Protein AF-A0A7S2IUJ3-F1 (afdb_monomer_lite)

Organism: NCBI:txid156173

Sequence (110 aa):
FQLSTKPAAAAPSICLAVPTVRLFPEELNLIYDSKCGVCQWEVDFLRDRDTSGRLMFTDLEGPGFEEGVPRNGGLDYETALASFHAVRADGTVLRGMPVFQAAYAAVGLG

Radius of gyration: 20.88 Å; chains: 1; bounding box: 49×67×43 Å

Structure (mmCIF, N/CA/C/O backbone):
data_AF-A0A7S2IUJ3-F1
#
_entry.id   AF-A0A7S2IUJ3-F1
#
loop_
_atom_site.group_PDB
_atom_site.id
_atom_site.type_symbol
_atom_site.label_atom_id
_atom_site.label_alt_id
_atom_site.label_comp_id
_atom_site.label_asym_id
_atom_site.label_entity_id
_atom_site.label_seq_id
_atom_site.pdbx_PDB_ins_code
_atom_site.Cartn_x
_atom_site.Cartn_y
_atom_site.Cartn_z
_atom_site.occupancy
_atom_site.B_iso_or_equiv
_atom_site.auth_seq_id
_atom_site.auth_comp_id
_atom_site.auth_asym_id
_atom_site.auth_atom_id
_atom_site.pdbx_PDB_model_num
ATOM 1 N N . PHE A 1 1 ? -37.316 51.796 -30.251 1.00 47.88 1 PHE A N 1
ATOM 2 C CA . PHE A 1 1 ? -36.714 50.517 -30.671 1.00 47.88 1 PHE A CA 1
ATOM 3 C C . PHE A 1 1 ? -35.958 49.926 -29.489 1.00 47.88 1 PHE A C 1
ATOM 5 O O . PHE A 1 1 ? -34.781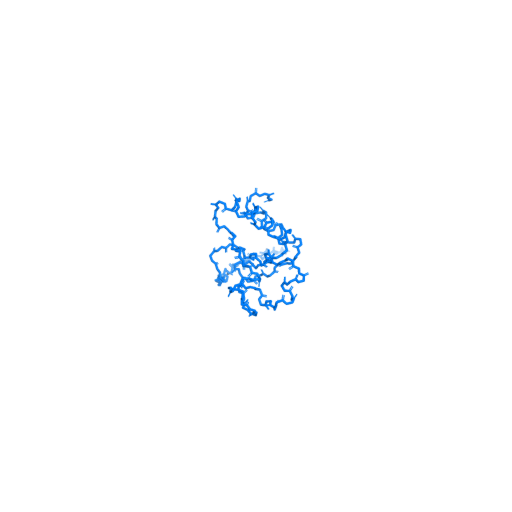 50.201 -29.315 1.00 47.88 1 PHE A O 1
ATOM 12 N N . GLN A 1 2 ? -36.658 49.197 -28.616 1.00 44.19 2 GLN A N 1
ATOM 13 C CA . GLN A 1 2 ? -36.001 48.380 -27.597 1.00 44.19 2 GLN A CA 1
ATOM 14 C C . GLN A 1 2 ? -35.528 47.090 -28.274 1.00 44.19 2 GLN A C 1
ATOM 16 O O . GLN A 1 2 ? -36.359 46.340 -28.779 1.00 44.19 2 GLN A O 1
ATOM 21 N N . LEU A 1 3 ? -34.219 46.837 -28.304 1.00 51.12 3 LEU A N 1
ATOM 22 C CA . LEU A 1 3 ? -33.708 45.490 -28.546 1.00 51.12 3 LEU A CA 1
ATOM 23 C C . LEU A 1 3 ? -33.547 44.799 -27.194 1.00 51.12 3 LEU A C 1
ATOM 25 O O . LEU A 1 3 ? -32.652 45.104 -26.412 1.00 51.12 3 LEU A O 1
ATOM 29 N N . SER A 1 4 ? -34.482 43.892 -26.937 1.00 47.56 4 SER A N 1
ATOM 30 C CA . SER A 1 4 ? -34.428 42.885 -25.889 1.00 47.56 4 SER A CA 1
ATOM 31 C C . SER A 1 4 ? -33.347 41.860 -26.244 1.00 47.56 4 SER A C 1
ATOM 33 O O . SER A 1 4 ? -33.439 41.206 -27.282 1.00 47.56 4 SER A O 1
ATOM 35 N N . THR A 1 5 ? -32.330 41.704 -25.397 1.00 56.97 5 THR A N 1
ATOM 36 C CA . THR A 1 5 ? -31.432 40.545 -25.436 1.00 56.97 5 THR A CA 1
ATOM 37 C C . THR A 1 5 ? -31.773 39.620 -24.270 1.00 56.97 5 THR A C 1
ATOM 39 O O . THR A 1 5 ? -31.646 39.950 -23.094 1.00 56.97 5 THR A O 1
ATOM 42 N N . LYS A 1 6 ? -32.286 38.448 -24.636 1.00 57.56 6 LYS A N 1
ATOM 43 C CA . LYS A 1 6 ? -32.632 37.318 -23.772 1.00 57.56 6 LYS A CA 1
ATOM 44 C C . LYS 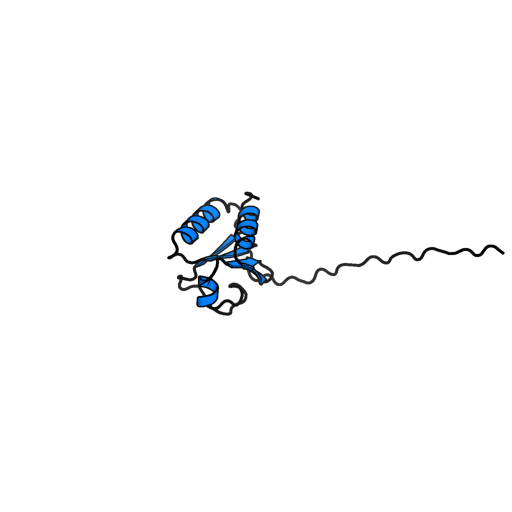A 1 6 ? -31.346 36.573 -23.372 1.00 57.56 6 LYS A C 1
ATOM 46 O O . LYS A 1 6 ? -30.546 36.298 -24.265 1.00 57.56 6 LYS A O 1
ATOM 51 N N . PRO A 1 7 ? -31.128 36.193 -22.101 1.00 50.56 7 PRO A N 1
ATOM 52 C CA . PRO A 1 7 ? -29.999 35.339 -21.750 1.00 50.56 7 PRO A CA 1
ATOM 53 C C . PRO A 1 7 ? -30.275 33.887 -22.170 1.00 50.56 7 PRO A C 1
ATOM 55 O O . PRO A 1 7 ? -31.383 33.371 -22.004 1.00 50.56 7 PRO A O 1
ATOM 58 N N . ALA A 1 8 ? -29.259 33.232 -22.735 1.00 52.53 8 ALA A N 1
ATOM 59 C CA . ALA A 1 8 ? -29.272 31.806 -23.030 1.00 52.53 8 ALA A CA 1
ATOM 60 C C . ALA A 1 8 ? -29.098 31.018 -21.723 1.00 52.53 8 ALA A C 1
ATOM 62 O O . ALA A 1 8 ? -28.120 31.201 -21.001 1.00 52.53 8 ALA A O 1
ATOM 63 N N . ALA A 1 9 ? -30.071 30.164 -21.413 1.00 51.25 9 ALA A N 1
ATOM 64 C CA . ALA A 1 9 ? -30.011 29.244 -20.288 1.00 51.25 9 ALA A CA 1
ATOM 65 C C . ALA A 1 9 ? -28.911 28.195 -20.522 1.00 51.25 9 ALA A C 1
ATOM 67 O O . ALA A 1 9 ? -28.869 27.560 -21.576 1.00 51.25 9 ALA A O 1
ATOM 68 N N . ALA A 1 10 ? -28.035 28.020 -19.532 1.00 52.78 10 ALA A N 1
ATOM 69 C CA . ALA A 1 10 ? -27.076 26.927 -19.478 1.00 52.78 10 ALA A CA 1
ATOM 70 C C . ALA A 1 10 ? -27.824 25.590 -19.353 1.00 52.78 10 ALA A C 1
ATOM 72 O O . ALA A 1 10 ? -28.677 25.426 -18.480 1.00 52.78 10 ALA A O 1
ATOM 73 N N . ALA A 1 11 ? -27.512 24.643 -20.236 1.00 52.62 11 ALA A N 1
ATOM 74 C CA . ALA A 1 11 ? -27.988 23.271 -20.124 1.00 52.62 11 ALA A CA 1
ATOM 75 C C . ALA A 1 11 ? -27.260 22.556 -18.967 1.00 52.62 11 ALA A C 1
ATOM 77 O O . ALA A 1 11 ? -26.072 22.811 -18.753 1.00 52.62 11 ALA A O 1
ATOM 78 N N . PRO A 1 12 ? -27.928 21.660 -18.222 1.00 46.38 12 PRO A N 1
ATOM 79 C CA . PRO A 1 12 ? -27.273 20.876 -17.188 1.00 46.38 12 PRO A CA 1
ATOM 80 C C . PRO A 1 12 ? -26.371 19.826 -17.847 1.00 46.38 12 PRO A C 1
ATOM 82 O O . PRO A 1 12 ? -26.849 18.945 -18.563 1.00 46.38 12 PRO A O 1
ATOM 85 N N . SER A 1 13 ? -25.064 19.910 -17.598 1.00 58.91 13 SER A N 1
ATOM 86 C CA . SER A 1 13 ? -24.138 18.817 -17.895 1.00 58.91 13 SER A CA 1
ATOM 87 C C . SER A 1 13 ? -24.472 17.646 -16.980 1.00 58.91 13 SER A C 1
ATOM 89 O O . SER A 1 13 ? -24.118 1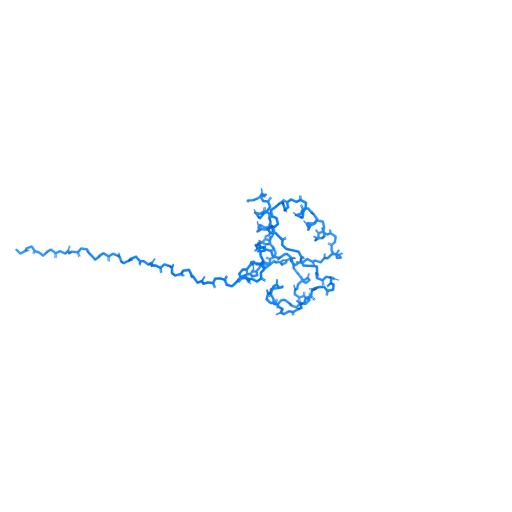7.631 -15.803 1.00 58.91 13 SER A O 1
ATOM 91 N N . ILE A 1 14 ? -25.192 16.669 -17.521 1.00 57.72 14 ILE A N 1
ATOM 92 C CA . ILE A 1 14 ? -25.375 15.372 -16.883 1.00 57.72 14 ILE A CA 1
ATOM 93 C C . ILE A 1 14 ? -24.029 14.656 -16.998 1.00 57.72 14 ILE A C 1
ATOM 95 O O . ILE A 1 14 ? -23.670 14.156 -18.063 1.00 57.72 14 ILE A O 1
ATOM 99 N N . CYS A 1 15 ? -23.260 14.641 -15.910 1.00 55.81 15 CYS A N 1
ATOM 100 C CA . CYS A 1 15 ? -22.129 13.735 -15.772 1.00 55.81 15 CYS A CA 1
ATOM 101 C C . CYS A 1 15 ? -22.686 12.308 -15.780 1.00 55.81 15 CYS A C 1
ATOM 103 O O . CYS A 1 15 ? -23.212 11.841 -14.771 1.00 55.81 15 CYS A O 1
ATOM 105 N N . LEU A 1 16 ? -22.622 11.624 -16.926 1.00 53.47 16 LEU A N 1
ATOM 106 C CA . LEU A 1 16 ? -22.840 10.183 -16.961 1.00 53.47 16 LEU A CA 1
ATOM 107 C C . LEU A 1 16 ? -21.765 9.535 -16.083 1.00 53.47 16 LEU A C 1
ATOM 109 O O . LEU A 1 16 ? -20.579 9.594 -16.405 1.00 53.47 16 LEU A O 1
ATOM 113 N N . ALA A 1 17 ? -22.180 8.923 -14.976 1.00 64.25 17 ALA A N 1
ATOM 114 C CA . ALA A 1 17 ? -21.321 8.029 -14.219 1.00 64.25 17 ALA A CA 1
ATOM 115 C C . ALA A 1 17 ? -20.987 6.831 -15.119 1.00 64.25 17 ALA A C 1
ATOM 117 O O . ALA A 1 17 ? -21.850 6.005 -15.420 1.00 64.25 17 ALA A O 1
ATOM 118 N N . VAL A 1 18 ? -19.746 6.782 -15.602 1.00 55.94 18 VAL A N 1
ATOM 119 C CA . VAL A 1 18 ? -19.206 5.616 -16.305 1.00 55.94 18 VAL A CA 1
ATOM 120 C C . VAL A 1 18 ? -19.219 4.453 -15.308 1.00 55.94 18 VAL A C 1
ATOM 122 O O . VAL A 1 18 ? -18.790 4.657 -14.172 1.00 55.94 18 VAL A O 1
ATOM 125 N N . PRO A 1 19 ? -19.723 3.258 -15.665 1.00 58.81 19 PRO A N 1
ATOM 126 C CA . PRO A 1 19 ? -19.649 2.106 -14.780 1.00 58.81 19 PRO A CA 1
ATOM 127 C C . PRO A 1 19 ? -18.173 1.778 -14.543 1.00 58.81 19 PRO A C 1
ATOM 129 O O . PRO A 1 19 ? -17.491 1.245 -15.418 1.00 58.81 19 PRO A O 1
ATOM 132 N N . THR A 1 20 ? -17.665 2.155 -13.372 1.00 66.50 20 THR A N 1
ATOM 133 C CA . THR A 1 20 ? -16.279 1.907 -12.992 1.00 66.50 20 THR A CA 1
ATOM 134 C C . THR A 1 20 ? -16.149 0.428 -12.671 1.00 66.50 20 THR A C 1
ATOM 136 O O . THR A 1 20 ? -16.552 -0.026 -11.600 1.00 66.50 20 THR A O 1
ATOM 139 N N . VAL A 1 21 ? -15.631 -0.343 -13.626 1.00 84.69 21 VAL A N 1
ATOM 140 C CA . VAL A 1 21 ? -15.178 -1.710 -13.364 1.00 84.69 21 VAL A CA 1
ATOM 141 C C . VAL A 1 21 ? -14.169 -1.627 -12.221 1.00 84.69 21 VAL A C 1
ATOM 143 O O . VAL A 1 21 ? -13.140 -0.971 -12.361 1.00 84.69 21 VAL A O 1
ATOM 146 N N . ARG A 1 22 ? -14.491 -2.241 -11.077 1.00 94.19 22 ARG A N 1
ATOM 147 C CA . ARG A 1 22 ? -13.569 -2.326 -9.942 1.00 94.19 22 ARG A CA 1
ATOM 148 C C . ARG A 1 22 ? -12.745 -3.598 -10.060 1.00 94.19 22 ARG A C 1
ATOM 150 O O . ARG A 1 22 ? -13.299 -4.666 -10.308 1.00 94.19 22 ARG A O 1
ATOM 157 N N . LEU A 1 23 ? -11.436 -3.479 -9.879 1.00 96.00 23 LEU A N 1
ATOM 158 C CA . LEU A 1 23 ? -10.496 -4.598 -9.950 1.00 96.00 23 LEU A CA 1
ATOM 159 C C . LEU A 1 23 ? -10.541 -5.491 -8.700 1.00 96.00 23 LEU A C 1
ATOM 161 O O . LEU A 1 23 ? -10.222 -6.674 -8.790 1.00 96.00 23 LEU A O 1
ATOM 165 N N . PHE A 1 24 ? -10.933 -4.929 -7.554 1.00 96.31 24 PHE A N 1
ATOM 166 C CA . PHE A 1 24 ? -11.050 -5.593 -6.251 1.00 96.31 24 PHE A CA 1
ATOM 167 C C . PHE A 1 24 ? -12.058 -4.832 -5.353 1.00 96.31 24 PHE A C 1
ATOM 169 O O . PHE A 1 24 ? -12.439 -3.701 -5.687 1.00 96.31 24 PHE A O 1
ATOM 176 N N . PRO A 1 25 ? -12.586 -5.456 -4.277 1.00 96.44 25 PRO A N 1
ATOM 177 C CA . PRO A 1 25 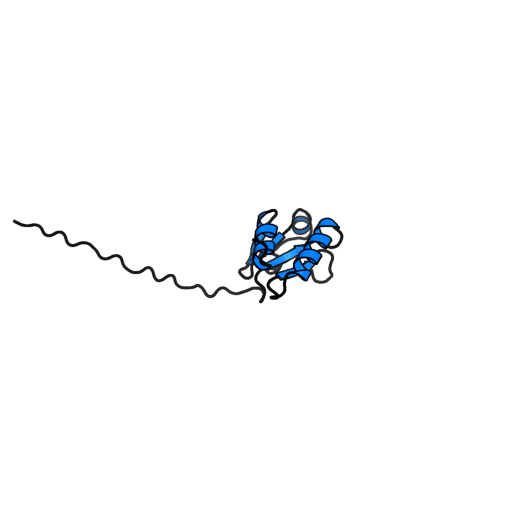? -13.595 -4.841 -3.408 1.00 96.44 25 PRO A CA 1
ATOM 178 C C . PRO A 1 25 ? -13.047 -3.744 -2.479 1.00 96.44 25 PRO A C 1
ATOM 180 O O . PRO A 1 25 ? -13.788 -2.817 -2.148 1.00 96.44 25 PRO A O 1
ATOM 183 N N . GLU A 1 26 ? -11.777 -3.816 -2.091 1.00 97.88 26 GLU A N 1
ATOM 184 C CA . GLU A 1 26 ? -11.075 -2.802 -1.303 1.00 97.88 26 GLU A CA 1
ATOM 185 C C . GLU A 1 26 ? -10.891 -1.503 -2.109 1.00 97.88 26 GLU A C 1
ATOM 187 O O . GLU A 1 26 ? -11.146 -1.448 -3.312 1.00 97.88 26 GLU A O 1
ATOM 192 N N . GLU A 1 27 ? -10.446 -0.421 -1.471 1.00 97.50 27 GLU A N 1
ATOM 193 C CA . GLU A 1 27 ? -10.196 0.840 -2.183 1.00 97.50 27 GLU A CA 1
ATOM 194 C C . GLU A 1 27 ? -8.808 0.915 -2.792 1.00 97.50 27 GLU A C 1
ATOM 196 O O . GLU A 1 27 ? -8.616 1.568 -3.823 1.00 97.50 27 GLU A O 1
ATOM 201 N N . LEU A 1 28 ? -7.840 0.292 -2.124 1.00 98.19 28 LEU A N 1
ATOM 202 C CA . LEU A 1 28 ? -6.431 0.434 -2.433 1.00 98.19 28 LEU A CA 1
ATOM 203 C C . LEU A 1 28 ? -5.709 -0.894 -2.195 1.00 98.19 28 LEU A C 1
ATOM 205 O O . LEU A 1 28 ? -5.764 -1.433 -1.096 1.00 98.19 28 LEU A O 1
ATOM 209 N N . ASN A 1 29 ? -5.011 -1.395 -3.208 1.00 98.44 29 ASN A N 1
ATOM 210 C CA . ASN A 1 29 ? -4.083 -2.513 -3.096 1.00 98.44 29 ASN A CA 1
ATOM 211 C C . ASN A 1 29 ? -2.657 -1.974 -2.961 1.00 98.44 29 ASN A C 1
ATOM 213 O O . ASN A 1 29 ? -2.177 -1.293 -3.867 1.00 98.44 29 ASN A O 1
ATOM 217 N N . LEU A 1 30 ? -1.992 -2.254 -1.845 1.00 98.44 30 LEU A N 1
ATOM 218 C CA . LEU A 1 30 ? -0.604 -1.882 -1.586 1.00 98.44 30 LEU A CA 1
ATOM 219 C C . LEU A 1 30 ? 0.326 -2.982 -2.090 1.00 98.44 30 LEU A C 1
ATOM 221 O O . LEU A 1 30 ? 0.242 -4.121 -1.629 1.00 98.44 30 LEU A O 1
ATOM 225 N N . ILE A 1 31 ? 1.218 -2.629 -3.015 1.00 98.38 31 ILE A N 1
ATOM 226 C CA . ILE A 1 31 ? 2.254 -3.530 -3.519 1.00 98.38 31 ILE A CA 1
ATOM 227 C C . ILE A 1 31 ? 3.520 -3.252 -2.719 1.00 98.38 31 ILE A C 1
ATOM 229 O O . ILE A 1 31 ? 4.060 -2.143 -2.774 1.00 98.38 31 ILE A O 1
ATOM 233 N N . TYR A 1 32 ? 3.964 -4.239 -1.948 1.00 97.81 32 TYR A N 1
ATOM 234 C CA . TYR A 1 32 ? 5.061 -4.075 -1.001 1.00 97.81 32 TYR A CA 1
ATOM 235 C C . TYR A 1 32 ? 6.034 -5.249 -1.064 1.00 97.81 32 TYR A C 1
ATOM 237 O O . TYR A 1 32 ? 5.666 -6.339 -1.480 1.00 97.81 32 TYR A O 1
ATOM 245 N N . ASP A 1 33 ? 7.267 -5.024 -0.623 1.00 97.69 33 ASP A N 1
ATOM 246 C CA . ASP A 1 33 ? 8.300 -6.051 -0.486 1.00 97.69 33 ASP A CA 1
ATOM 247 C C . ASP A 1 33 ? 8.410 -6.479 0.988 1.00 97.69 33 ASP A C 1
ATOM 249 O O . ASP A 1 33 ? 8.826 -5.679 1.834 1.00 97.69 33 ASP A O 1
ATOM 253 N N . SER A 1 34 ? 8.053 -7.728 1.312 1.00 97.25 34 SER A N 1
ATOM 254 C CA . SER A 1 34 ? 8.171 -8.265 2.678 1.00 97.25 34 SER A CA 1
ATOM 255 C C . SER A 1 34 ? 9.614 -8.493 3.152 1.00 97.25 34 SER A C 1
ATOM 257 O O . SER A 1 34 ? 9.852 -8.602 4.359 1.00 97.25 34 SER A O 1
ATOM 259 N N . LYS A 1 35 ? 10.608 -8.510 2.252 1.00 97.44 35 LYS A N 1
ATOM 260 C CA . LYS A 1 35 ? 12.040 -8.554 2.606 1.00 97.44 35 LYS A CA 1
ATOM 261 C C . LYS A 1 35 ? 12.602 -7.173 2.945 1.00 97.44 35 LYS A C 1
ATOM 263 O O . LYS A 1 35 ? 13.663 -7.083 3.571 1.00 97.44 35 LYS A O 1
ATOM 268 N N . CYS A 1 36 ? 11.898 -6.095 2.610 1.00 97.19 36 CYS A N 1
ATOM 269 C CA . CYS A 1 36 ? 12.247 -4.745 3.031 1.00 97.19 36 CYS A CA 1
ATOM 270 C C . CYS A 1 36 ? 11.633 -4.435 4.403 1.00 97.19 36 CYS A C 1
ATOM 272 O O . CYS A 1 36 ? 10.440 -4.161 4.524 1.00 97.19 36 CYS A O 1
ATOM 274 N N . GLY A 1 37 ? 12.461 -4.405 5.454 1.00 97.19 37 GLY A N 1
ATOM 275 C CA . GLY A 1 37 ? 11.986 -4.223 6.834 1.00 97.19 37 GLY A CA 1
ATOM 276 C C . GLY A 1 37 ? 11.144 -2.960 7.073 1.00 97.19 37 GLY A C 1
ATOM 277 O O . GLY A 1 37 ? 10.222 -2.990 7.883 1.00 97.19 37 GLY A O 1
ATOM 278 N N . VAL A 1 38 ? 11.407 -1.868 6.345 1.00 96.44 38 VAL A N 1
ATOM 279 C CA . VAL A 1 38 ? 10.591 -0.640 6.428 1.00 96.44 38 VAL A CA 1
ATOM 280 C C . VAL A 1 38 ? 9.232 -0.828 5.749 1.00 96.44 38 VAL A C 1
ATOM 282 O O . VAL A 1 38 ? 8.222 -0.396 6.296 1.00 96.44 38 VAL A O 1
ATOM 285 N N . CYS A 1 39 ? 9.191 -1.499 4.593 1.00 96.75 39 CYS A N 1
ATOM 286 C CA . CYS A 1 39 ? 7.937 -1.793 3.895 1.00 96.75 39 CYS A CA 1
ATOM 287 C C . CYS A 1 39 ? 7.055 -2.735 4.719 1.00 96.75 39 CYS A C 1
ATOM 289 O O . CYS A 1 39 ? 5.862 -2.486 4.865 1.00 96.75 39 CYS A O 1
ATOM 291 N N . GLN A 1 40 ? 7.653 -3.779 5.299 1.00 97.56 40 GLN A N 1
ATOM 292 C CA . GLN A 1 40 ? 6.951 -4.721 6.164 1.00 97.56 40 GLN A CA 1
ATOM 293 C C . GLN A 1 40 ? 6.372 -4.026 7.405 1.00 97.56 40 GLN A C 1
ATOM 295 O O . GLN A 1 40 ? 5.195 -4.203 7.709 1.00 97.56 40 GLN A O 1
ATOM 300 N N . TRP A 1 41 ? 7.168 -3.191 8.086 1.00 98.12 41 TRP A N 1
ATOM 301 C CA . TRP A 1 41 ? 6.705 -2.445 9.261 1.00 98.12 41 TRP A CA 1
ATOM 302 C C . TRP A 1 41 ? 5.525 -1.522 8.939 1.00 98.12 41 TRP A C 1
ATOM 304 O O . TRP A 1 41 ? 4.552 -1.484 9.690 1.00 98.12 41 TRP A O 1
ATOM 314 N N . GLU A 1 42 ? 5.592 -0.816 7.810 1.00 98.06 42 GLU A N 1
ATOM 315 C CA . GLU A 1 42 ? 4.506 0.047 7.347 1.00 98.06 42 GLU A CA 1
ATOM 316 C C . GLU A 1 42 ? 3.217 -0.746 7.089 1.00 98.06 42 GLU A C 1
ATOM 318 O O . GLU A 1 42 ? 2.135 -0.352 7.526 1.00 98.06 42 GLU A O 1
ATOM 323 N N . VAL A 1 43 ? 3.321 -1.886 6.403 1.00 97.81 43 VAL A N 1
ATOM 324 C CA . VAL A 1 43 ? 2.166 -2.740 6.101 1.00 97.81 43 VAL A CA 1
ATOM 325 C C . VAL A 1 43 ? 1.533 -3.302 7.365 1.00 97.81 43 VAL A C 1
ATOM 327 O O . VAL A 1 43 ? 0.309 -3.281 7.478 1.00 97.81 43 VAL A O 1
ATOM 330 N N . ASP A 1 44 ? 2.330 -3.754 8.332 1.00 98.44 44 ASP A N 1
ATOM 331 C CA . ASP A 1 44 ? 1.802 -4.242 9.607 1.00 98.44 44 ASP A CA 1
ATOM 332 C C . ASP A 1 44 ? 1.113 -3.109 10.389 1.00 98.44 44 ASP A C 1
ATOM 334 O O . ASP A 1 44 ? -0.009 -3.275 10.869 1.00 98.44 44 ASP A O 1
ATOM 338 N N . PHE A 1 45 ? 1.715 -1.913 10.421 1.00 98.31 45 PHE A N 1
ATOM 339 C CA . PHE A 1 45 ? 1.123 -0.723 11.039 1.00 98.31 45 PHE A CA 1
ATOM 340 C C . PHE A 1 45 ? -0.240 -0.344 10.434 1.00 98.31 45 PHE A C 1
ATOM 342 O O . PHE A 1 45 ? -1.161 0.033 11.174 1.00 98.31 45 PHE A O 1
ATOM 349 N N . LEU A 1 46 ? -0.359 -0.420 9.104 1.00 98.25 46 LEU A N 1
ATOM 350 C CA . LEU A 1 46 ? -1.589 -0.142 8.363 1.00 98.25 46 LEU A CA 1
ATOM 351 C C . LEU A 1 46 ? -2.633 -1.238 8.576 1.00 98.25 46 LEU A C 1
ATOM 353 O O . LEU A 1 46 ? -3.798 -0.923 8.816 1.00 98.25 46 LEU A O 1
ATOM 357 N N . ARG A 1 47 ? -2.226 -2.510 8.537 1.00 97.75 47 ARG A N 1
ATOM 358 C CA . ARG A 1 47 ? -3.111 -3.663 8.743 1.00 97.75 47 ARG A CA 1
ATOM 359 C C . ARG A 1 47 ? -3.783 -3.616 10.116 1.00 97.75 47 ARG A C 1
ATOM 361 O O . ARG A 1 47 ? -4.983 -3.850 10.205 1.00 97.75 47 ARG A O 1
ATOM 368 N N . ASP A 1 48 ? -3.050 -3.224 11.156 1.00 97.88 48 ASP A N 1
ATOM 369 C CA . ASP A 1 48 ? -3.592 -3.061 12.511 1.00 97.88 48 ASP A CA 1
ATOM 370 C C . ASP A 1 48 ? -4.649 -1.944 12.621 1.00 97.88 48 ASP A C 1
ATOM 372 O O . ASP A 1 48 ? -5.459 -1.933 13.550 1.00 97.88 48 ASP A O 1
ATOM 376 N N . ARG A 1 49 ? -4.641 -0.976 11.696 1.00 98.00 49 ARG A N 1
ATOM 377 C CA . ARG A 1 49 ? -5.537 0.197 11.701 1.00 98.00 49 ARG A CA 1
ATOM 378 C C . ARG A 1 49 ? -6.670 0.104 10.698 1.00 98.00 49 ARG A C 1
ATOM 380 O O . ARG A 1 49 ? -7.666 0.814 10.855 1.00 98.00 49 ARG A O 1
ATOM 387 N N . ASP A 1 50 ? -6.557 -0.771 9.707 1.00 98.00 50 ASP A N 1
ATOM 388 C CA . ASP A 1 50 ? -7.586 -0.989 8.699 1.00 98.00 50 ASP A CA 1
ATOM 389 C C . ASP A 1 50 ? -8.775 -1.799 9.241 1.00 98.00 50 ASP A C 1
ATOM 391 O O . ASP A 1 50 ? -9.087 -2.912 8.824 1.00 98.00 50 ASP A O 1
ATOM 395 N N . THR A 1 51 ? -9.487 -1.204 10.193 1.00 96.38 51 THR A N 1
ATOM 396 C CA . THR A 1 51 ? -10.669 -1.795 10.836 1.00 96.38 51 THR A CA 1
ATOM 397 C C . THR A 1 51 ? -11.854 -1.976 9.886 1.00 96.38 51 THR A C 1
ATOM 399 O O . THR A 1 51 ? -12.789 -2.708 10.205 1.00 96.38 51 THR A O 1
ATOM 402 N N . SER A 1 52 ? -11.836 -1.300 8.734 1.00 96.00 52 SER A N 1
ATOM 403 C CA . SER A 1 52 ? -12.919 -1.309 7.746 1.00 96.00 52 SER A CA 1
ATOM 404 C C . SER A 1 52 ? -12.604 -2.149 6.504 1.00 96.00 52 SER A C 1
ATOM 406 O O . SER A 1 52 ? -13.434 -2.182 5.597 1.00 96.00 52 SER A O 1
ATOM 408 N N . GLY A 1 53 ? -11.439 -2.809 6.444 1.00 97.31 53 GLY A N 1
ATOM 409 C CA . GLY A 1 53 ? -11.026 -3.627 5.298 1.00 97.31 53 GLY A CA 1
ATOM 410 C C . GLY A 1 53 ? -10.943 -2.825 3.997 1.00 97.31 53 GLY A C 1
ATOM 411 O O . GLY A 1 53 ? -11.444 -3.256 2.961 1.00 97.31 53 GLY A O 1
ATOM 412 N N . ARG A 1 54 ? -10.407 -1.603 4.060 1.00 98.06 54 ARG A N 1
ATOM 413 C CA . ARG A 1 54 ? -10.265 -0.688 2.917 1.00 98.06 54 ARG A CA 1
ATOM 414 C C . ARG A 1 54 ? -8.989 -0.941 2.123 1.00 98.06 54 ARG A C 1
ATOM 416 O O . ARG A 1 54 ? -8.900 -0.439 0.999 1.00 98.06 54 ARG A O 1
ATOM 423 N N . LEU A 1 55 ? -8.030 -1.669 2.690 1.00 98.50 55 LEU A N 1
ATOM 424 C CA . LEU A 1 55 ? -6.727 -1.955 2.111 1.00 98.50 55 LEU A CA 1
ATOM 425 C C . LEU A 1 55 ? -6.584 -3.442 1.777 1.00 98.50 55 LEU A C 1
ATOM 427 O O . LEU A 1 55 ? -6.772 -4.322 2.613 1.00 98.50 55 LEU A O 1
ATOM 431 N N . MET A 1 56 ? -6.166 -3.705 0.545 1.00 98.00 56 MET A N 1
ATOM 432 C CA . MET A 1 56 ? -5.610 -4.981 0.116 1.00 98.00 56 MET A CA 1
ATOM 433 C C . MET A 1 56 ? -4.081 -4.878 0.163 1.00 98.00 56 MET A C 1
ATOM 435 O O . MET A 1 56 ? -3.514 -3.809 -0.062 1.00 98.00 56 MET A O 1
ATOM 439 N N . PHE A 1 57 ? -3.401 -5.984 0.448 1.00 98.00 57 PHE A N 1
ATOM 440 C CA . PHE A 1 57 ? -1.942 -6.036 0.509 1.00 98.00 57 PHE A CA 1
ATOM 441 C C . PHE A 1 57 ? -1.441 -7.158 -0.394 1.00 98.00 57 PHE A C 1
ATOM 443 O O . PHE A 1 57 ? -1.808 -8.317 -0.202 1.00 98.00 57 PHE A O 1
ATOM 450 N N . THR A 1 58 ? -0.590 -6.818 -1.356 1.00 98.06 58 THR A N 1
ATOM 451 C CA . THR A 1 58 ? 0.056 -7.772 -2.257 1.00 98.06 58 THR A CA 1
ATOM 452 C C . THR A 1 58 ? 1.555 -7.755 -2.005 1.00 98.06 58 THR A C 1
ATOM 454 O O . THR A 1 58 ? 2.226 -6.759 -2.274 1.00 98.06 58 THR A O 1
ATOM 457 N N . ASP A 1 59 ? 2.068 -8.867 -1.485 1.00 97.88 59 ASP A N 1
ATOM 458 C CA . ASP A 1 59 ? 3.499 -9.062 -1.269 1.00 97.88 59 ASP A CA 1
ATOM 459 C C . ASP A 1 59 ? 4.185 -9.431 -2.588 1.00 97.88 59 ASP A C 1
ATOM 461 O O . ASP A 1 59 ? 3.875 -10.470 -3.173 1.00 97.88 59 ASP A O 1
ATOM 465 N N . LEU A 1 60 ? 5.119 -8.588 -3.024 1.00 97.19 60 LEU A N 1
ATOM 466 C CA . LEU A 1 60 ? 5.977 -8.768 -4.194 1.00 97.19 60 LEU A CA 1
ATOM 467 C C . LEU A 1 60 ? 6.823 -10.045 -4.098 1.00 97.19 60 LEU A C 1
ATOM 469 O O . LEU A 1 60 ? 7.075 -10.701 -5.104 1.00 97.19 60 LEU A O 1
ATOM 473 N N . GLU A 1 61 ? 7.239 -10.409 -2.886 1.00 97.19 61 GLU A N 1
ATOM 474 C CA . GLU A 1 61 ? 8.038 -11.608 -2.613 1.00 97.19 61 GLU A CA 1
ATOM 475 C C . GLU A 1 61 ? 7.165 -12.847 -2.368 1.00 97.19 61 GLU A C 1
ATOM 477 O O . GLU A 1 61 ? 7.668 -13.964 -2.201 1.00 97.19 61 GLU A O 1
ATOM 482 N N . GLY A 1 62 ? 5.846 -12.656 -2.334 1.00 95.69 62 GLY A N 1
ATOM 483 C CA . GLY A 1 62 ? 4.873 -13.707 -2.118 1.00 95.69 62 GLY A CA 1
ATOM 484 C C . GLY A 1 62 ? 4.554 -14.476 -3.405 1.00 95.69 62 GLY A C 1
ATOM 485 O O . GLY A 1 62 ? 4.566 -13.920 -4.501 1.00 95.69 62 GLY A O 1
ATOM 486 N N . PRO A 1 63 ? 4.139 -15.751 -3.298 1.00 91.75 63 PRO A N 1
ATOM 487 C CA . PRO A 1 63 ? 3.764 -16.568 -4.458 1.00 91.75 63 PRO A CA 1
ATOM 488 C C . PRO A 1 63 ? 2.502 -16.072 -5.190 1.00 91.75 63 PRO A C 1
ATOM 490 O O . PRO A 1 63 ? 2.125 -16.645 -6.207 1.00 91.75 63 PRO A O 1
ATOM 493 N N . GLY A 1 64 ? 1.814 -15.060 -4.651 1.00 87.62 64 GLY A N 1
ATOM 494 C CA . GLY A 1 64 ? 0.610 -14.462 -5.230 1.00 87.62 64 GLY A CA 1
ATOM 495 C C . GLY A 1 64 ? 0.862 -13.213 -6.079 1.00 87.62 64 GLY A C 1
ATOM 496 O O . GLY A 1 64 ? -0.101 -12.668 -6.626 1.00 87.62 64 GLY A O 1
ATOM 497 N N . PHE A 1 65 ? 2.110 -12.736 -6.182 1.00 96.06 65 PHE A N 1
ATOM 498 C CA . PHE A 1 65 ? 2.430 -11.630 -7.076 1.00 96.06 65 PHE A CA 1
ATOM 499 C C . PHE A 1 65 ? 2.451 -12.112 -8.529 1.00 96.06 65 PHE A C 1
ATOM 501 O O . PHE A 1 65 ? 3.205 -13.003 -8.908 1.00 96.06 65 PHE A O 1
ATOM 508 N N . GLU A 1 66 ? 1.597 -11.503 -9.343 1.00 97.19 66 GLU A N 1
ATOM 509 C CA . GLU A 1 66 ? 1.553 -11.698 -10.788 1.00 97.19 66 GLU A CA 1
ATOM 510 C C . GLU A 1 66 ? 1.998 -10.401 -11.463 1.00 97.19 66 GLU A C 1
ATOM 512 O O . GLU A 1 66 ? 1.471 -9.326 -11.162 1.00 97.19 66 GLU A O 1
ATOM 517 N N . GLU A 1 67 ? 2.951 -10.497 -12.383 1.00 97.38 67 GLU A N 1
ATOM 518 C CA . GLU A 1 67 ? 3.420 -9.361 -13.175 1.00 97.38 67 GLU A CA 1
ATOM 519 C C . GLU A 1 67 ? 2.426 -9.013 -14.291 1.00 97.38 67 GLU A C 1
ATOM 521 O O . GLU A 1 67 ? 1.718 -9.871 -14.823 1.00 97.38 67 GLU A O 1
ATOM 526 N N . GLY A 1 68 ? 2.354 -7.733 -14.658 1.00 96.81 68 GLY A N 1
ATOM 527 C CA . GLY A 1 68 ? 1.567 -7.268 -15.805 1.00 96.81 68 GLY A CA 1
ATOM 528 C C . GLY A 1 68 ? 0.041 -7.293 -15.626 1.00 96.81 68 GLY A C 1
ATOM 529 O O . GLY A 1 68 ? -0.681 -6.804 -16.497 1.00 96.81 68 GLY A O 1
ATOM 530 N N . VAL A 1 69 ? -0.487 -7.792 -14.502 1.00 97.31 69 VAL A N 1
ATOM 531 C CA . VAL A 1 69 ? -1.936 -7.783 -14.245 1.00 97.31 69 VAL A CA 1
ATOM 532 C C . VAL A 1 69 ? -2.422 -6.420 -13.729 1.00 97.31 69 VAL A C 1
ATOM 534 O O . VAL A 1 69 ? -1.760 -5.805 -12.888 1.00 97.31 69 VAL A O 1
ATOM 537 N N . PRO A 1 70 ? -3.618 -5.946 -14.140 1.00 96.94 70 PRO A N 1
ATOM 538 C CA . PRO A 1 70 ? -4.128 -4.632 -13.735 1.00 96.94 70 PRO A CA 1
ATOM 539 C C . PRO A 1 70 ? -4.248 -4.438 -12.220 1.00 96.94 70 PRO A C 1
ATOM 541 O O . PRO A 1 70 ? -3.967 -3.356 -11.717 1.00 96.94 70 PRO A O 1
ATOM 544 N N . ARG A 1 71 ? -4.618 -5.489 -11.473 1.00 96.56 71 ARG A N 1
ATOM 545 C CA . ARG A 1 71 ? -4.763 -5.429 -10.004 1.00 96.56 71 ARG A CA 1
ATOM 546 C C . ARG A 1 71 ? -3.447 -5.147 -9.267 1.00 96.56 71 ARG A C 1
ATOM 548 O O . ARG A 1 71 ? -3.484 -4.624 -8.159 1.00 96.56 71 ARG A O 1
ATOM 555 N N . ASN A 1 72 ? -2.317 -5.446 -9.913 1.00 97.62 72 ASN A N 1
ATOM 556 C CA . ASN A 1 72 ? -0.963 -5.154 -9.439 1.00 97.62 72 ASN A CA 1
ATOM 557 C C . ASN A 1 72 ? -0.349 -3.954 -10.183 1.00 97.62 72 ASN A C 1
ATOM 559 O O . ASN A 1 72 ? 0.857 -3.739 -10.141 1.00 97.62 72 ASN A O 1
ATOM 563 N N . GLY A 1 73 ? -1.172 -3.175 -10.893 1.00 96.56 73 GLY A N 1
ATOM 564 C CA . GLY A 1 73 ? -0.763 -1.952 -11.576 1.00 96.56 73 GLY A CA 1
ATOM 565 C C . GLY A 1 73 ? -0.076 -2.185 -12.917 1.00 96.56 73 GLY A C 1
ATOM 566 O O . GLY A 1 73 ? 0.517 -1.256 -13.454 1.00 96.56 73 GLY A O 1
ATOM 567 N N . GLY A 1 74 ? -0.136 -3.408 -13.455 1.00 97.44 74 GLY A N 1
ATOM 568 C CA . GLY A 1 74 ? 0.577 -3.769 -14.681 1.00 97.44 74 GLY A CA 1
ATOM 569 C C . GLY A 1 74 ? 2.099 -3.736 -14.526 1.00 97.44 74 GLY A C 1
ATOM 570 O O . GLY A 1 74 ? 2.801 -3.584 -15.521 1.00 97.44 74 GLY A O 1
ATOM 571 N N . LEU A 1 75 ? 2.596 -3.825 -13.291 1.00 97.12 75 LEU A N 1
ATOM 572 C CA . LEU A 1 75 ? 4.013 -3.711 -12.970 1.00 97.12 75 LEU A CA 1
ATOM 573 C C . LEU A 1 75 ? 4.745 -5.025 -13.253 1.00 97.12 75 LEU A C 1
ATOM 575 O O . LEU A 1 75 ? 4.192 -6.108 -13.042 1.00 97.12 75 LEU A O 1
ATOM 579 N N . ASP A 1 76 ? 5.990 -4.906 -13.703 1.00 97.69 76 ASP A N 1
ATOM 580 C CA . ASP A 1 76 ? 6.979 -5.976 -13.608 1.00 97.69 76 ASP A CA 1
ATOM 581 C C . ASP A 1 76 ? 7.659 -5.955 -12.228 1.00 97.69 76 ASP A C 1
ATOM 583 O O . ASP A 1 76 ? 7.517 -4.999 -11.451 1.00 97.69 76 ASP A O 1
ATOM 587 N N . TYR A 1 77 ? 8.382 -7.029 -11.910 1.00 96.81 77 TYR A N 1
ATOM 588 C CA . TYR A 1 77 ? 9.035 -7.194 -10.612 1.00 96.81 77 TYR A CA 1
ATOM 589 C C . TYR A 1 77 ? 10.041 -6.069 -10.319 1.00 96.81 77 TYR A C 1
ATOM 591 O O . TYR A 1 77 ? 10.030 -5.492 -9.231 1.00 96.81 77 TYR A O 1
ATOM 599 N N . GLU A 1 78 ? 10.884 -5.705 -11.291 1.00 97.25 78 GLU A N 1
ATOM 600 C CA . GLU A 1 78 ? 11.924 -4.684 -11.107 1.00 97.25 78 GLU A CA 1
ATOM 601 C C . GLU A 1 78 ? 11.324 -3.299 -10.826 1.00 97.25 78 GLU A C 1
ATOM 603 O O . GLU A 1 78 ? 11.792 -2.570 -9.945 1.00 97.25 78 GLU A O 1
ATOM 608 N N . THR A 1 79 ? 10.252 -2.939 -11.531 1.00 96.81 79 THR A N 1
ATOM 609 C CA . THR A 1 79 ? 9.540 -1.677 -11.327 1.00 96.81 79 THR A CA 1
ATOM 610 C C . THR A 1 79 ? 8.845 -1.661 -9.973 1.00 96.81 79 THR A C 1
ATOM 612 O O . THR A 1 79 ? 8.946 -0.659 -9.260 1.00 96.81 79 THR A O 1
ATOM 615 N N . ALA A 1 80 ? 8.172 -2.754 -9.598 1.00 96.44 80 ALA A N 1
ATOM 616 C CA . ALA A 1 80 ? 7.519 -2.884 -8.298 1.00 96.44 80 ALA A CA 1
ATOM 617 C C . ALA A 1 80 ? 8.526 -2.793 -7.139 1.00 96.44 80 ALA A C 1
ATOM 619 O O . ALA A 1 80 ? 8.227 -2.155 -6.133 1.00 96.44 80 ALA A O 1
ATOM 620 N N . LEU A 1 81 ? 9.734 -3.339 -7.305 1.00 96.44 81 LEU A N 1
ATOM 621 C CA . LEU A 1 81 ? 10.809 -3.275 -6.313 1.00 96.44 81 LEU A CA 1
ATOM 622 C C . LEU A 1 81 ? 11.407 -1.863 -6.169 1.00 96.44 81 LEU A C 1
ATOM 624 O O . LEU A 1 81 ? 11.791 -1.444 -5.078 1.00 96.44 81 LEU A O 1
ATOM 628 N N . ALA A 1 82 ? 11.489 -1.099 -7.262 1.00 95.38 82 ALA A N 1
ATOM 629 C CA . ALA A 1 82 ? 12.169 0.198 -7.286 1.00 95.38 82 ALA A CA 1
ATOM 630 C C . ALA A 1 82 ? 11.452 1.316 -6.502 1.00 95.38 82 ALA A C 1
ATOM 632 O O . ALA A 1 82 ? 12.009 2.402 -6.306 1.00 95.38 82 ALA A O 1
ATOM 633 N N . SER A 1 83 ? 10.189 1.127 -6.116 1.00 94.31 83 SER A N 1
ATOM 634 C CA . SER A 1 83 ? 9.411 2.141 -5.404 1.00 94.31 83 SER A CA 1
ATOM 635 C C . SER A 1 83 ? 8.210 1.530 -4.697 1.00 94.31 83 SER A C 1
ATOM 637 O O . SER A 1 83 ? 7.708 0.493 -5.104 1.00 94.31 83 SER A O 1
ATOM 639 N N . PHE A 1 84 ? 7.684 2.217 -3.689 1.00 94.75 84 PHE A N 1
ATOM 640 C CA . PHE A 1 84 ? 6.429 1.808 -3.068 1.00 94.75 84 PHE A CA 1
ATOM 641 C C . PHE A 1 84 ? 5.258 2.141 -4.003 1.00 94.75 84 PHE A C 1
ATOM 643 O O . PHE A 1 84 ? 5.145 3.290 -4.452 1.00 94.75 84 PHE A O 1
ATOM 650 N N . HIS A 1 85 ? 4.406 1.159 -4.304 1.00 98.38 85 HIS A N 1
ATOM 651 C CA . HIS A 1 85 ? 3.298 1.303 -5.249 1.00 98.38 85 HIS A CA 1
ATOM 652 C C . HIS A 1 85 ? 1.960 0.953 -4.609 1.00 98.38 8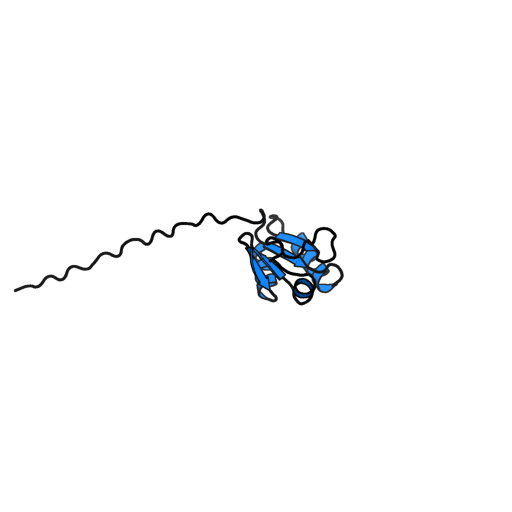5 HIS A C 1
ATOM 654 O O . HIS A 1 85 ? 1.868 0.158 -3.676 1.00 98.38 85 HIS A O 1
ATOM 660 N N . ALA A 1 86 ? 0.901 1.537 -5.157 1.00 98.38 86 ALA A N 1
ATOM 661 C CA . ALA A 1 86 ? -0.452 1.115 -4.856 1.00 98.38 86 ALA A CA 1
ATOM 662 C C . ALA A 1 86 ? -1.347 1.227 -6.077 1.00 98.38 86 ALA A C 1
ATOM 664 O O . ALA A 1 86 ? -1.090 2.021 -6.977 1.00 98.38 86 ALA A O 1
ATOM 665 N N . VAL A 1 87 ? -2.425 0.463 -6.086 1.00 98.50 87 VAL A N 1
ATOM 666 C CA . VAL A 1 87 ? -3.428 0.478 -7.145 1.00 98.50 87 VAL A CA 1
ATOM 667 C C . VAL A 1 87 ? -4.752 0.828 -6.498 1.00 98.50 87 VAL A C 1
ATOM 669 O O . VAL A 1 87 ? -5.103 0.241 -5.480 1.00 98.50 87 VAL A O 1
ATOM 672 N N . ARG A 1 88 ? -5.490 1.793 -7.041 1.00 98.31 88 ARG A N 1
ATOM 673 C CA . ARG A 1 88 ? -6.877 2.039 -6.628 1.00 98.31 88 ARG A CA 1
ATOM 674 C C . ARG A 1 88 ? -7.807 1.007 -7.245 1.00 98.31 88 ARG A C 1
ATOM 676 O O . ARG A 1 88 ? -7.491 0.425 -8.278 1.00 98.31 88 ARG A O 1
ATOM 683 N N . ALA A 1 89 ? -8.992 0.840 -6.668 1.00 97.50 89 ALA A N 1
ATOM 684 C CA . ALA A 1 89 ? -10.002 -0.080 -7.190 1.00 97.50 89 ALA A CA 1
ATOM 685 C C . ALA A 1 89 ? -10.354 0.152 -8.673 1.00 97.50 89 ALA A C 1
ATOM 687 O O . ALA A 1 89 ? -10.743 -0.786 -9.358 1.00 97.50 89 ALA A O 1
ATOM 688 N N . ASP A 1 90 ? -10.208 1.381 -9.176 1.00 96.19 90 ASP A N 1
ATOM 689 C CA . ASP A 1 90 ? -10.440 1.748 -10.580 1.00 96.19 90 ASP A CA 1
ATOM 690 C C . ASP A 1 90 ? -9.248 1.470 -11.522 1.00 96.19 90 ASP A C 1
ATOM 692 O O . ASP A 1 90 ? -9.335 1.733 -12.719 1.00 96.19 90 ASP A O 1
ATOM 696 N N . GLY A 1 91 ? -8.138 0.943 -10.997 1.00 96.44 91 GLY A N 1
ATOM 697 C CA . GLY A 1 91 ? -6.903 0.678 -11.737 1.00 96.44 91 GLY A CA 1
ATOM 698 C C . GLY A 1 91 ? -5.892 1.823 -11.745 1.00 96.44 91 GLY A C 1
ATOM 699 O O . GLY A 1 91 ? -4.810 1.665 -12.307 1.00 96.44 91 GLY A O 1
ATOM 700 N N . THR A 1 92 ? -6.182 2.962 -11.109 1.00 97.69 92 THR A N 1
ATOM 701 C CA . THR A 1 92 ? -5.218 4.065 -11.006 1.00 97.69 92 THR A CA 1
ATOM 702 C C . THR A 1 92 ? -4.005 3.646 -10.178 1.00 97.69 92 THR A C 1
ATOM 704 O O . THR A 1 92 ? -4.142 3.325 -8.997 1.00 97.69 92 THR A O 1
ATOM 707 N N . VAL A 1 93 ? -2.809 3.727 -10.764 1.00 98.19 93 VAL A N 1
ATOM 708 C CA . VAL A 1 93 ? -1.547 3.413 -10.079 1.00 98.19 93 VAL A CA 1
ATOM 709 C C . VAL A 1 93 ? -0.989 4.651 -9.374 1.00 98.19 93 VAL A C 1
ATOM 711 O O . VAL A 1 93 ? -0.890 5.736 -9.946 1.00 98.19 93 VAL A O 1
ATOM 714 N N . LEU A 1 94 ? -0.609 4.475 -8.115 1.00 98.56 94 LEU A N 1
ATOM 715 C CA . LEU A 1 94 ? 0.100 5.427 -7.271 1.00 98.56 94 LEU A CA 1
ATOM 716 C C . LEU A 1 94 ? 1.534 4.949 -7.047 1.00 98.56 94 LEU A C 1
ATOM 718 O O . LEU A 1 94 ? 1.792 3.749 -6.966 1.00 98.56 94 LEU A O 1
ATOM 722 N N . ARG A 1 95 ? 2.460 5.898 -6.891 1.00 97.94 95 ARG A N 1
ATOM 723 C CA . ARG A 1 95 ? 3.881 5.623 -6.652 1.00 97.94 95 ARG A CA 1
ATOM 724 C C . ARG A 1 95 ? 4.476 6.618 -5.664 1.00 97.94 95 ARG A C 1
ATOM 726 O O . ARG A 1 95 ? 4.265 7.818 -5.817 1.00 97.94 95 ARG A O 1
ATOM 733 N N . GLY A 1 96 ? 5.264 6.136 -4.705 1.00 96.44 96 GLY A N 1
ATOM 734 C CA . GLY A 1 96 ? 5.973 6.962 -3.726 1.00 96.44 96 GLY A CA 1
ATOM 735 C C . GLY A 1 96 ? 5.029 7.645 -2.731 1.00 96.44 96 GLY A C 1
ATOM 736 O O . GLY A 1 96 ? 4.080 7.035 -2.252 1.00 96.44 96 GLY A O 1
ATOM 737 N N . MET A 1 97 ? 5.270 8.925 -2.427 1.00 97.50 97 MET A N 1
ATOM 738 C CA . MET A 1 97 ? 4.511 9.682 -1.414 1.00 97.50 97 MET A CA 1
ATOM 739 C C . MET A 1 97 ? 2.972 9.612 -1.533 1.00 97.50 97 MET A C 1
ATOM 741 O O . MET A 1 97 ? 2.321 9.417 -0.505 1.00 97.50 97 MET A O 1
ATOM 745 N N . PRO A 1 98 ? 2.365 9.720 -2.733 1.00 98.38 98 PRO A N 1
ATOM 746 C CA . PRO A 1 98 ? 0.926 9.530 -2.920 1.00 98.38 98 PRO A CA 1
ATOM 747 C C . PRO A 1 98 ? 0.362 8.213 -2.377 1.00 98.38 98 PRO A C 1
ATOM 749 O O . PRO A 1 98 ? -0.808 8.178 -2.002 1.00 98.38 98 PRO A O 1
ATOM 752 N N . VAL A 1 99 ? 1.163 7.141 -2.329 1.00 98.31 99 VAL A N 1
ATOM 753 C CA . VAL A 1 99 ? 0.725 5.856 -1.772 1.00 98.31 99 VAL A CA 1
ATOM 754 C C . VAL A 1 99 ? 0.438 5.994 -0.284 1.00 98.31 99 VAL A C 1
ATOM 756 O O . VAL A 1 99 ? -0.659 5.664 0.153 1.00 98.31 99 VAL A O 1
ATOM 759 N N . PHE A 1 100 ? 1.384 6.548 0.475 1.00 97.94 100 PHE A N 1
ATOM 760 C CA . PHE A 1 100 ? 1.245 6.722 1.922 1.00 97.94 100 PHE A CA 1
ATOM 761 C C . PHE A 1 100 ? 0.098 7.672 2.266 1.00 97.94 100 PHE A C 1
ATOM 763 O O . PHE A 1 100 ? -0.694 7.384 3.154 1.00 97.94 100 PHE A O 1
ATOM 770 N N . GLN A 1 101 ? -0.060 8.765 1.512 1.00 98.12 101 GLN A N 1
ATOM 771 C CA . GLN A 1 101 ? -1.194 9.679 1.689 1.00 98.12 101 GLN A CA 1
ATOM 772 C C . GLN A 1 101 ? -2.538 8.961 1.511 1.00 98.12 101 GLN A C 1
ATOM 774 O O . GLN A 1 101 ? -3.437 9.120 2.333 1.00 98.12 101 GLN A O 1
ATOM 779 N N . ALA A 1 102 ? -2.670 8.150 0.457 1.00 98.19 102 ALA A N 1
ATOM 780 C CA . ALA A 1 102 ? -3.892 7.399 0.196 1.00 98.19 102 ALA A CA 1
ATOM 781 C C . ALA A 1 102 ? -4.133 6.298 1.242 1.00 98.19 102 ALA A C 1
ATOM 783 O O . ALA A 1 102 ? -5.263 6.136 1.699 1.00 98.19 102 ALA A O 1
ATOM 784 N N . ALA A 1 103 ? -3.087 5.573 1.642 1.00 98.19 103 ALA A N 1
ATOM 785 C CA . ALA A 1 103 ? -3.171 4.514 2.642 1.00 98.19 103 ALA A CA 1
ATOM 786 C C . ALA A 1 103 ? -3.563 5.063 4.021 1.00 98.19 103 ALA A C 1
ATOM 788 O O . ALA A 1 103 ? -4.482 4.545 4.649 1.00 98.19 103 ALA A O 1
ATOM 789 N N . TYR A 1 104 ? -2.937 6.158 4.460 1.00 98.38 104 TYR A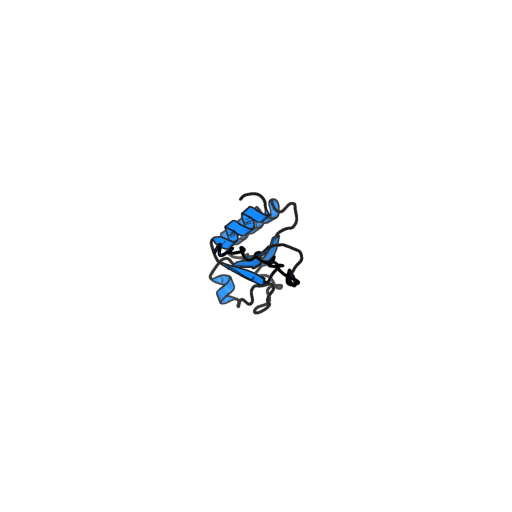 N 1
ATOM 790 C CA . TYR A 1 104 ? -3.269 6.824 5.721 1.00 98.38 104 TYR A CA 1
ATOM 791 C C . TYR A 1 104 ? -4.683 7.387 5.732 1.00 98.38 104 TYR A C 1
ATOM 793 O O . TYR A 1 104 ? -5.394 7.186 6.715 1.00 98.38 104 TYR A O 1
ATOM 801 N N . ALA A 1 105 ? -5.131 8.008 4.640 1.00 97.88 105 ALA A N 1
ATOM 802 C CA . ALA A 1 105 ? -6.517 8.452 4.530 1.00 97.88 105 ALA A CA 1
ATOM 803 C C . ALA A 1 105 ? -7.504 7.272 4.619 1.00 97.88 105 ALA A C 1
ATOM 805 O O . ALA A 1 105 ? -8.528 7.365 5.295 1.00 97.88 105 ALA A O 1
ATOM 806 N N . ALA A 1 106 ? -7.181 6.130 3.998 1.00 97.50 106 ALA A N 1
ATOM 807 C CA . ALA A 1 106 ? -8.029 4.938 4.034 1.00 97.50 106 ALA A CA 1
ATOM 808 C C . ALA A 1 106 ? -8.197 4.351 5.448 1.00 97.50 106 ALA A C 1
ATOM 810 O O . ALA A 1 106 ? -9.255 3.794 5.741 1.00 97.50 106 ALA A O 1
ATOM 811 N N . VAL A 1 107 ? -7.199 4.518 6.325 1.00 97.56 107 VAL A N 1
ATOM 812 C CA . VAL A 1 107 ? -7.239 4.066 7.730 1.00 97.56 107 VAL A CA 1
ATOM 813 C C . VAL A 1 107 ? -7.527 5.191 8.738 1.00 97.56 107 VAL A C 1
ATOM 815 O O . VAL A 1 107 ? -7.386 4.993 9.943 1.00 97.56 107 VAL A O 1
ATOM 818 N N . GLY A 1 108 ? -7.941 6.375 8.273 1.00 96.56 108 GLY A N 1
ATOM 819 C CA . GLY A 1 108 ? -8.375 7.485 9.133 1.00 96.56 108 GLY A CA 1
ATOM 820 C C . GLY A 1 108 ? -7.253 8.284 9.810 1.00 96.56 108 GLY A C 1
ATOM 821 O O . GLY A 1 108 ? -7.487 8.911 10.841 1.00 96.56 108 GLY A O 1
ATOM 822 N N . LEU A 1 109 ? -6.040 8.263 9.254 1.00 94.69 109 LEU A N 1
ATOM 823 C CA . LEU A 1 109 ? -4.884 9.038 9.725 1.00 94.69 109 LEU A CA 1
ATOM 824 C C . LEU A 1 109 ? -4.635 10.331 8.922 1.00 94.69 109 LEU A C 1
ATOM 826 O O . LEU A 1 109 ? -3.702 11.068 9.249 1.00 94.69 109 LEU A O 1
ATOM 830 N N . GLY A 1 110 ? -5.438 10.606 7.887 1.00 78.38 110 GLY A N 1
ATOM 831 C CA . GLY A 1 110 ? -5.306 11.762 6.992 1.00 78.38 110 GLY A CA 1
ATOM 832 C C . GLY A 1 110 ? -6.633 12.224 6.416 1.00 78.38 110 GLY A C 1
ATOM 833 O O . GLY A 1 110 ? -7.483 11.350 6.140 1.00 78.38 110 GLY A O 1
#

pLDDT: mean 89.05, std 16.82, range [44.19, 98.56]

Foldseek 3Di:
DDDDDDDDDDDDDDPPPDPQQFPDPAFKEKEFACVPPVRVVVVVVLVVLLPPRNYHYDHLPDPPDDACDLQNLNHDSVRSVVFTWMAGRSSDIDTHPVRVVVSCVSSPND

InterPro domains:
  IPR007263 DCC1-like thiol-disulfide oxidoreductase family [PF04134] (30-109)
  IPR044691 Thioredoxin DCC1 [PTHR34290] (28-110)

Secondary structure (DSSP, 8-state):
-----PPPPPPP----------SSSSSEEEEE-TTSHHHHHHHHHHHTT-TT--EEEEETTSTT--TT-GGGTT--HHHHHTS-EEEETTS-EEESHHHHHHHHHHTT--